Protein AF-A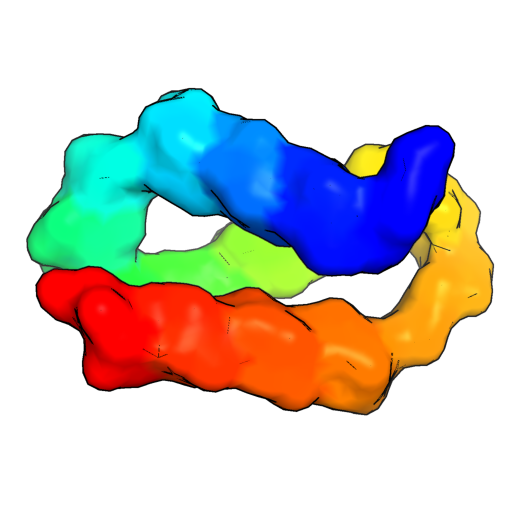0A2D7TAJ0-F1 (afdb_monomer_lite)

Secondary structure (DSSP, 8-state):
--HHHHHHHHHHHTHHHHHHHGGGGHHHHHHHHHHHTTT-S-HHHHHHHHHHHHH--

Radius of gyration: 10.22 Å; chains: 1; bounding box: 23×26×18 Å

Foldseek 3Di:
DDLLVLLVVLCVVCVVVCVVQQVPCLVVSLVVSCVVVPVPDDSVVNSVNNNVVSVVD

Sequence (57 aa):
GSIEEVIDRILEERADFVAERGMGAMGPLMGIVIKELGGGADGKIIRKLLSKRLKGK

pLDDT: mean 92.47, std 7.25, range [61.94, 97.56]

Structure (mmCIF, N/CA/C/O backbone):
data_AF-A0A2D7TAJ0-F1
#
_entry.id   AF-A0A2D7TAJ0-F1
#
loop_
_atom_site.group_PDB
_atom_site.id
_atom_site.type_symbol
_atom_site.label_atom_id
_atom_site.label_alt_id
_atom_site.label_comp_id
_atom_site.label_asym_id
_atom_site.label_entity_id
_atom_site.label_seq_id
_atom_site.pdbx_PDB_ins_code
_atom_site.Cartn_x
_atom_site.Cartn_y
_atom_site.Cartn_z
_atom_site.occupancy
_atom_site.B_iso_or_equiv
_atom_site.auth_seq_id
_atom_site.auth_comp_id
_atom_site.auth_asym_id
_atom_site.auth_atom_id
_atom_site.pdbx_PDB_model_num
ATOM 1 N N . GLY A 1 1 ? -1.281 14.334 -6.175 1.00 67.56 1 GLY A N 1
ATOM 2 C CA . GLY A 1 1 ? -2.121 13.710 -5.146 1.00 67.56 1 GLY A CA 1
ATOM 3 C C . GLY A 1 1 ? -1.257 13.273 -3.993 1.00 67.56 1 GLY A C 1
ATOM 4 O O . GLY A 1 1 ? -0.073 13.022 -4.204 1.00 67.56 1 GLY A O 1
ATOM 5 N N . SER A 1 2 ? -1.818 13.234 -2.791 1.00 90.06 2 SER A N 1
ATOM 6 C CA . SER A 1 2 ? -1.142 12.687 -1.608 1.00 90.06 2 SER A CA 1
ATOM 7 C C . SER A 1 2 ? -0.884 11.177 -1.752 1.00 90.06 2 SER A C 1
ATOM 9 O O . SER A 1 2 ? -1.473 10.507 -2.603 1.00 90.06 2 SER A O 1
ATOM 11 N N . ILE A 1 3 ? 0.009 10.623 -0.922 1.00 92.06 3 ILE A N 1
ATOM 12 C CA . ILE A 1 3 ? 0.252 9.169 -0.876 1.00 92.06 3 ILE A CA 1
ATOM 13 C C . ILE A 1 3 ? -1.052 8.445 -0.512 1.00 92.06 3 ILE A C 1
ATOM 15 O O . ILE A 1 3 ? -1.366 7.401 -1.079 1.00 92.06 3 ILE A O 1
ATOM 19 N N . GLU A 1 4 ? -1.825 9.019 0.408 1.00 94.56 4 GLU A N 1
ATOM 20 C CA . GLU A 1 4 ? -3.141 8.545 0.813 1.00 94.56 4 GLU A CA 1
ATOM 21 C C . GLU A 1 4 ? -4.120 8.445 -0.359 1.00 94.56 4 GLU A C 1
ATOM 23 O O . GLU A 1 4 ? -4.670 7.368 -0.564 1.00 94.56 4 GLU A O 1
ATOM 28 N N . GLU A 1 5 ? -4.284 9.510 -1.150 1.00 95.56 5 GLU A N 1
ATOM 29 C CA . GLU A 1 5 ? -5.193 9.525 -2.309 1.00 95.56 5 GLU A CA 1
ATOM 30 C C . GLU A 1 5 ? -4.840 8.450 -3.339 1.00 95.56 5 GLU A C 1
ATOM 32 O O . GLU A 1 5 ? -5.721 7.789 -3.885 1.00 95.56 5 GLU A O 1
ATOM 37 N N . VAL A 1 6 ? -3.544 8.264 -3.607 1.00 95.19 6 VAL A N 1
ATOM 38 C CA . VAL A 1 6 ? -3.081 7.230 -4.540 1.00 95.19 6 VAL A CA 1
ATOM 39 C C . VAL A 1 6 ? -3.409 5.840 -4.001 1.00 95.19 6 VAL A C 1
ATOM 41 O O . VAL A 1 6 ? -3.893 4.993 -4.749 1.00 95.19 6 VAL A O 1
ATOM 44 N N . ILE A 1 7 ? -3.190 5.602 -2.705 1.00 95.69 7 ILE A N 1
ATOM 45 C CA . ILE A 1 7 ? -3.526 4.321 -2.079 1.00 95.69 7 ILE A CA 1
ATOM 46 C C . ILE A 1 7 ? -5.039 4.076 -2.103 1.00 95.69 7 ILE A C 1
ATOM 48 O O . ILE A 1 7 ? -5.450 2.970 -2.444 1.00 95.69 7 ILE A O 1
ATOM 52 N N . ASP A 1 8 ? -5.855 5.070 -1.748 1.00 96.25 8 ASP A N 1
ATOM 53 C CA . ASP A 1 8 ? -7.315 4.934 -1.718 1.00 96.25 8 ASP A CA 1
ATOM 54 C C . ASP A 1 8 ? -7.863 4.593 -3.103 1.00 96.25 8 ASP A C 1
ATOM 56 O O . ASP A 1 8 ? -8.565 3.592 -3.250 1.00 96.25 8 ASP A O 1
ATOM 60 N N . ARG A 1 9 ? -7.422 5.321 -4.136 1.00 97.06 9 ARG A N 1
ATOM 61 C CA . ARG A 1 9 ? -7.782 5.031 -5.528 1.00 97.06 9 ARG A CA 1
ATOM 62 C C . ARG A 1 9 ? -7.398 3.607 -5.941 1.00 97.06 9 ARG A C 1
ATOM 64 O O . ARG A 1 9 ? -8.225 2.883 -6.482 1.00 97.06 9 ARG A O 1
ATOM 71 N N . ILE A 1 10 ? -6.168 3.172 -5.653 1.00 96.38 10 ILE A N 1
ATOM 72 C CA . ILE A 1 10 ? -5.705 1.817 -6.006 1.00 96.38 10 ILE A CA 1
ATOM 73 C C . ILE A 1 10 ? -6.529 0.737 -5.289 1.00 96.38 10 ILE A C 1
ATOM 75 O O . ILE A 1 10 ? -6.795 -0.318 -5.864 1.00 96.38 10 ILE A O 1
ATOM 79 N N . LEU A 1 11 ? -6.918 0.964 -4.031 1.00 96.31 11 LEU A N 1
ATOM 80 C CA . LEU A 1 11 ? -7.741 0.015 -3.278 1.00 96.31 11 LEU A CA 1
ATOM 81 C C . LEU A 1 11 ? -9.178 -0.053 -3.793 1.00 96.31 11 LEU A C 1
ATOM 83 O O . LEU A 1 11 ? -9.776 -1.124 -3.733 1.00 96.31 11 LEU A O 1
ATOM 87 N N . GLU A 1 12 ? -9.727 1.056 -4.283 1.00 96.94 12 GLU A N 1
ATOM 88 C CA . GLU A 1 12 ? -11.033 1.084 -4.947 1.00 96.94 12 GLU A CA 1
ATOM 89 C C . GLU A 1 12 ? -10.984 0.354 -6.293 1.00 96.94 12 GLU A C 1
ATOM 91 O O . GLU A 1 12 ? -11.776 -0.557 -6.524 1.00 96.94 12 GLU A O 1
ATOM 96 N N . GLU A 1 13 ? -9.993 0.654 -7.136 1.00 97.56 13 GLU A N 1
ATOM 97 C CA . GLU A 1 13 ? -9.783 -0.009 -8.433 1.00 97.56 13 GLU A CA 1
ATOM 98 C C . GLU A 1 13 ? -9.511 -1.518 -8.308 1.00 97.56 13 GLU A C 1
ATOM 100 O O . GLU A 1 13 ? -9.679 -2.270 -9.270 1.00 97.56 13 GLU A O 1
ATOM 105 N N . ARG A 1 14 ? -9.049 -1.975 -7.137 1.00 96.56 14 ARG A N 1
ATOM 106 C CA . ARG A 1 14 ? -8.701 -3.380 -6.864 1.00 96.56 14 ARG A CA 1
ATOM 107 C C . ARG A 1 14 ? -9.478 -3.979 -5.699 1.00 96.56 14 ARG A C 1
ATOM 109 O O . ARG A 1 14 ? -8.972 -4.891 -5.042 1.00 96.56 14 ARG A O 1
ATOM 116 N N . ALA A 1 15 ? -10.692 -3.495 -5.453 1.00 96.38 15 ALA A N 1
ATOM 117 C CA . ALA A 1 15 ? -11.515 -3.943 -4.335 1.00 96.38 15 ALA A CA 1
ATOM 118 C C . ALA A 1 15 ? -11.710 -5.470 -4.317 1.00 96.38 15 ALA A C 1
ATOM 120 O O . ALA A 1 15 ? -11.487 -6.086 -3.277 1.00 96.38 15 ALA A O 1
ATOM 121 N N . ASP A 1 16 ? -12.008 -6.090 -5.463 1.00 97.19 16 ASP A N 1
ATOM 122 C CA . ASP A 1 16 ? -12.208 -7.546 -5.562 1.00 97.19 16 ASP A CA 1
ATOM 123 C C . ASP A 1 16 ? -10.934 -8.331 -5.221 1.00 97.19 16 ASP A C 1
ATOM 125 O O . ASP A 1 16 ? -10.962 -9.299 -4.462 1.00 97.19 16 ASP A O 1
ATOM 129 N N . PHE A 1 17 ? -9.783 -7.864 -5.711 1.00 96.56 17 PHE A N 1
ATOM 130 C CA . PHE A 1 17 ? -8.486 -8.466 -5.402 1.00 96.56 17 PHE A CA 1
ATOM 131 C C . PHE A 1 17 ? -8.156 -8.372 -3.906 1.00 96.56 17 PHE A C 1
ATOM 133 O O . PHE A 1 17 ? -7.619 -9.312 -3.319 1.00 96.56 17 PHE A O 1
ATOM 140 N N . VAL A 1 18 ? -8.476 -7.237 -3.278 1.00 96.44 18 VAL A N 1
ATOM 141 C CA . VAL A 1 18 ? -8.320 -7.046 -1.831 1.00 96.44 18 VAL A CA 1
ATOM 142 C C . VAL A 1 18 ? -9.277 -7.949 -1.058 1.00 96.44 18 VAL A C 1
ATOM 144 O O . VAL A 1 18 ? -8.847 -8.560 -0.084 1.00 96.44 18 VAL A O 1
ATOM 147 N N . ALA A 1 19 ? -10.530 -8.074 -1.496 1.00 95.44 19 ALA A N 1
ATOM 148 C CA . ALA A 1 19 ? -11.522 -8.938 -0.864 1.00 95.44 19 ALA A CA 1
ATOM 149 C C . ALA A 1 19 ? -11.105 -10.419 -0.907 1.00 95.44 19 ALA A C 1
ATOM 151 O O . ALA A 1 19 ? -11.251 -11.125 0.086 1.00 95.44 19 ALA A O 1
ATOM 152 N N . GLU A 1 20 ? -10.521 -10.876 -2.018 1.00 96.94 20 GLU A N 1
ATOM 153 C CA . GLU A 1 20 ? -10.040 -12.255 -2.172 1.00 96.94 20 GLU A CA 1
ATOM 154 C C . GLU A 1 20 ? -8.774 -12.535 -1.343 1.00 96.94 20 GLU A C 1
ATOM 156 O O . GLU A 1 20 ? -8.624 -13.601 -0.744 1.00 96.94 20 GLU A O 1
ATOM 161 N N . ARG A 1 21 ? -7.825 -11.590 -1.314 1.00 95.50 21 ARG A N 1
ATOM 162 C CA . ARG A 1 21 ? -6.471 -11.826 -0.776 1.00 95.50 21 ARG A CA 1
ATOM 163 C C . ARG A 1 21 ? -6.263 -11.307 0.642 1.00 95.50 21 ARG A C 1
ATOM 165 O O . ARG A 1 21 ? -5.293 -11.709 1.293 1.00 95.50 21 ARG A O 1
ATOM 172 N N . GLY A 1 22 ? -7.090 -10.370 1.100 1.00 94.19 22 GLY A N 1
ATOM 173 C CA . GLY A 1 22 ? -6.909 -9.634 2.348 1.00 94.19 22 GLY A CA 1
ATOM 174 C C . GLY A 1 22 ? -5.485 -9.088 2.488 1.00 94.19 22 GLY A C 1
ATOM 175 O O . GLY A 1 22 ? -4.945 -8.418 1.605 1.00 94.19 22 GLY A O 1
ATOM 176 N N . MET A 1 23 ? -4.814 -9.451 3.582 1.00 95.06 23 MET A N 1
ATOM 177 C CA . MET A 1 23 ? -3.421 -9.061 3.836 1.00 95.06 23 MET A CA 1
ATOM 178 C C . MET A 1 23 ? -2.417 -9.601 2.800 1.00 95.06 23 MET A C 1
ATOM 180 O O . MET A 1 23 ? -1.350 -9.008 2.626 1.00 95.06 23 MET A O 1
ATOM 184 N N . GLY A 1 24 ? -2.749 -10.674 2.074 1.00 96.31 24 GLY A N 1
ATOM 185 C CA . GLY A 1 24 ? -1.937 -11.206 0.975 1.00 96.31 24 GLY A CA 1
ATOM 186 C C . GLY A 1 24 ? -1.808 -10.250 -0.219 1.00 96.31 24 GLY A C 1
ATOM 187 O O . GLY A 1 24 ? -0.877 -10.386 -1.012 1.00 96.31 24 GLY A O 1
ATOM 188 N N . ALA A 1 25 ? -2.680 -9.240 -0.325 1.00 96.94 25 ALA A N 1
ATOM 189 C CA . ALA A 1 25 ? -2.604 -8.198 -1.349 1.00 96.94 25 ALA A CA 1
ATOM 190 C C . ALA A 1 25 ? -1.432 -7.217 -1.138 1.00 96.94 25 ALA A C 1
ATOM 192 O O . ALA A 1 25 ? -1.058 -6.500 -2.064 1.00 96.94 25 ALA A O 1
ATOM 193 N N . MET A 1 26 ? -0.825 -7.192 0.057 1.00 96.12 26 MET A N 1
ATOM 194 C CA . MET A 1 26 ? 0.191 -6.210 0.459 1.00 96.12 26 MET A CA 1
ATOM 195 C C . MET A 1 26 ? 1.349 -6.078 -0.536 1.00 96.12 26 MET A C 1
ATOM 197 O O . MET A 1 26 ? 1.652 -4.976 -0.984 1.00 96.12 26 MET A O 1
ATOM 201 N N . GLY A 1 27 ? 2.016 -7.186 -0.870 1.00 95.62 27 GLY A N 1
ATOM 202 C CA . GLY A 1 27 ? 3.191 -7.171 -1.748 1.00 95.62 27 GLY A CA 1
ATOM 203 C C . GLY A 1 27 ? 2.873 -6.641 -3.152 1.00 95.62 27 GLY A C 1
ATOM 204 O O . GLY A 1 27 ? 3.498 -5.670 -3.582 1.00 95.62 27 GLY A O 1
ATOM 205 N N . PRO A 1 28 ? 1.876 -7.217 -3.849 1.00 96.81 28 PRO A N 1
ATOM 206 C CA . PRO A 1 28 ? 1.434 -6.720 -5.150 1.00 96.81 28 PRO A CA 1
ATOM 207 C C . PRO A 1 28 ? 1.014 -5.243 -5.136 1.00 96.81 28 PRO A C 1
ATOM 209 O O . PRO A 1 28 ? 1.442 -4.475 -5.999 1.00 96.81 28 PRO A O 1
ATOM 212 N 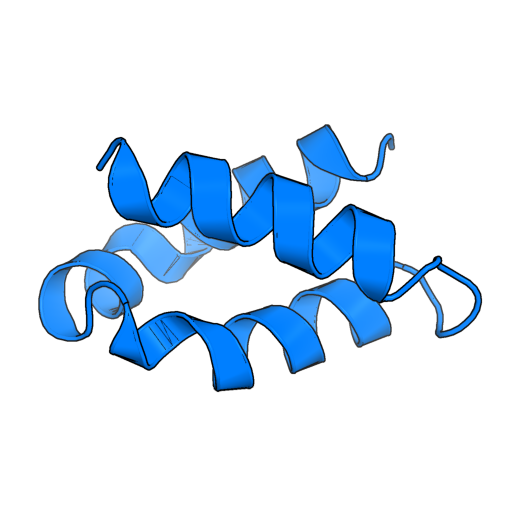N . LEU A 1 29 ? 0.234 -4.815 -4.137 1.00 96.81 29 LEU A N 1
ATOM 213 C CA . LEU A 1 29 ? -0.235 -3.429 -4.039 1.00 96.81 29 LEU A CA 1
ATOM 214 C C . LEU A 1 29 ? 0.897 -2.441 -3.733 1.00 96.81 29 LEU A C 1
ATOM 216 O O . LEU A 1 29 ? 0.912 -1.356 -4.308 1.00 96.81 29 LEU A O 1
ATOM 220 N N . MET A 1 30 ? 1.881 -2.815 -2.909 1.00 95.19 30 MET A N 1
ATOM 221 C CA . MET A 1 30 ? 3.090 -2.009 -2.692 1.00 95.19 30 MET A CA 1
ATOM 222 C C . MET A 1 30 ? 3.801 -1.695 -4.013 1.00 95.19 30 MET A C 1
ATOM 224 O O . MET A 1 30 ? 4.171 -0.547 -4.246 1.00 95.19 30 MET A O 1
ATOM 228 N N . GLY A 1 31 ? 3.967 -2.693 -4.890 1.00 94.25 31 GLY A N 1
ATOM 229 C CA . GLY A 1 31 ? 4.617 -2.502 -6.189 1.00 94.25 31 GLY A CA 1
ATOM 230 C C . GLY A 1 31 ? 3.871 -1.513 -7.088 1.00 94.25 31 GLY A C 1
ATOM 231 O O . GLY A 1 31 ? 4.493 -0.660 -7.720 1.00 94.25 31 GLY A O 1
ATOM 232 N N . ILE A 1 32 ? 2.537 -1.579 -7.095 1.00 95.06 32 ILE A N 1
ATOM 233 C CA . ILE A 1 32 ? 1.688 -0.653 -7.856 1.00 95.06 32 ILE A CA 1
ATOM 234 C C . ILE A 1 32 ? 1.803 0.768 -7.292 1.00 95.06 32 ILE A C 1
ATOM 236 O O . ILE A 1 32 ? 2.065 1.698 -8.049 1.00 95.06 32 ILE A O 1
ATOM 240 N N . VAL A 1 33 ? 1.675 0.937 -5.972 1.00 94.69 33 VAL A N 1
ATOM 241 C CA . VAL A 1 33 ? 1.745 2.259 -5.324 1.00 94.69 33 VAL A CA 1
ATOM 242 C C . VAL A 1 33 ? 3.113 2.915 -5.544 1.00 94.69 33 VAL A C 1
ATOM 244 O O . VAL A 1 33 ? 3.181 4.097 -5.868 1.00 94.69 33 VAL A O 1
ATOM 247 N N . ILE A 1 34 ? 4.212 2.161 -5.415 1.00 92.12 34 ILE A N 1
ATOM 248 C CA . ILE A 1 34 ? 5.570 2.678 -5.657 1.00 92.12 34 ILE A CA 1
ATOM 249 C C . ILE A 1 34 ? 5.731 3.141 -7.109 1.00 92.12 34 ILE A C 1
ATOM 251 O O . ILE A 1 34 ? 6.336 4.187 -7.352 1.00 92.12 34 ILE A O 1
ATOM 255 N N . LYS A 1 35 ? 5.185 2.381 -8.067 1.00 92.12 35 LYS A N 1
ATOM 256 C CA . LYS A 1 35 ? 5.223 2.738 -9.488 1.00 92.12 35 LYS A CA 1
ATOM 257 C C . LYS A 1 35 ? 4.443 4.028 -9.763 1.00 92.12 35 LYS A C 1
ATOM 259 O O . LYS A 1 35 ? 4.975 4.913 -10.422 1.00 92.12 35 LYS A O 1
ATOM 264 N N . GLU A 1 36 ? 3.233 4.151 -9.222 1.00 92.31 36 GLU A N 1
ATOM 265 C CA . GLU A 1 36 ? 2.376 5.339 -9.374 1.00 92.31 36 GLU A CA 1
ATOM 266 C C . GLU A 1 36 ? 2.991 6.600 -8.752 1.00 92.31 36 GLU A C 1
ATOM 268 O O . GLU A 1 36 ? 2.853 7.696 -9.288 1.00 92.31 36 GLU A O 1
ATOM 273 N N . LEU A 1 37 ? 3.716 6.455 -7.639 1.00 91.06 37 LEU A N 1
ATOM 274 C CA . LEU A 1 37 ? 4.395 7.563 -6.959 1.00 91.06 37 LEU A CA 1
ATOM 275 C C . LEU A 1 37 ? 5.796 7.871 -7.524 1.00 91.06 37 LEU A C 1
ATOM 277 O O . LEU A 1 37 ? 6.501 8.721 -6.981 1.00 91.06 37 LEU A O 1
ATOM 281 N N . GLY A 1 38 ? 6.223 7.189 -8.592 1.00 85.81 38 GLY A N 1
ATOM 282 C CA . GLY A 1 38 ? 7.481 7.478 -9.287 1.00 85.81 38 GLY A CA 1
ATOM 283 C C . GLY A 1 38 ? 8.750 7.014 -8.563 1.00 85.81 38 GLY A C 1
ATOM 284 O O . GLY A 1 38 ? 9.813 7.592 -8.767 1.00 85.81 38 GLY A O 1
ATOM 285 N N . GLY A 1 39 ? 8.672 5.995 -7.700 1.00 76.81 39 GLY A N 1
ATOM 286 C CA . GLY A 1 39 ? 9.845 5.339 -7.097 1.00 76.81 39 GLY A CA 1
ATOM 287 C C . GLY A 1 39 ? 10.592 6.119 -6.002 1.00 76.81 39 GLY A C 1
ATOM 288 O O . GLY A 1 39 ? 11.361 5.512 -5.262 1.00 76.81 39 GLY A O 1
ATOM 289 N N . GLY A 1 40 ? 10.355 7.426 -5.851 1.00 75.94 40 GLY A N 1
ATOM 290 C CA . GLY A 1 40 ? 10.986 8.272 -4.824 1.00 75.94 40 GLY A CA 1
ATOM 291 C C . GLY A 1 40 ? 10.251 8.327 -3.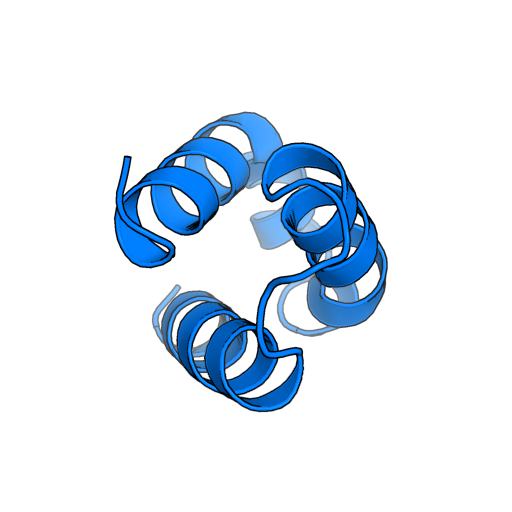480 1.00 75.94 40 GLY A C 1
ATOM 292 O O . GLY A 1 40 ? 10.742 8.934 -2.530 1.00 75.94 40 GLY A O 1
ATOM 293 N N . ALA A 1 41 ? 9.064 7.727 -3.384 1.00 80.62 41 ALA A N 1
ATOM 294 C CA . ALA A 1 41 ? 8.255 7.767 -2.173 1.00 80.62 41 ALA A CA 1
ATOM 295 C C . ALA A 1 41 ? 8.787 6.819 -1.083 1.00 80.62 41 ALA A C 1
ATOM 297 O O . ALA A 1 41 ? 9.212 5.696 -1.360 1.00 80.62 41 ALA A O 1
ATOM 298 N N . ASP A 1 42 ? 8.724 7.259 0.179 1.00 89.50 42 ASP A N 1
ATOM 299 C CA . ASP A 1 42 ? 9.186 6.467 1.322 1.00 89.50 42 ASP A CA 1
ATOM 300 C C . ASP A 1 42 ? 8.337 5.194 1.482 1.00 89.50 42 ASP A C 1
ATOM 302 O O . ASP A 1 42 ? 7.191 5.216 1.949 1.00 89.50 42 ASP A O 1
ATOM 306 N N . GLY A 1 43 ? 8.933 4.053 1.131 1.00 89.88 43 GLY A N 1
ATOM 307 C CA . GLY A 1 43 ? 8.302 2.739 1.228 1.00 89.88 43 GLY A CA 1
ATOM 308 C C . GLY A 1 43 ? 7.824 2.382 2.640 1.00 89.88 43 GLY A C 1
ATOM 309 O O . GLY A 1 43 ? 6.866 1.618 2.778 1.00 89.88 43 GLY A O 1
ATOM 310 N N . LYS A 1 44 ? 8.418 2.949 3.701 1.00 92.75 44 LYS A N 1
ATOM 311 C CA . LYS A 1 44 ? 7.938 2.757 5.080 1.00 92.75 44 LYS A CA 1
ATOM 312 C C . LYS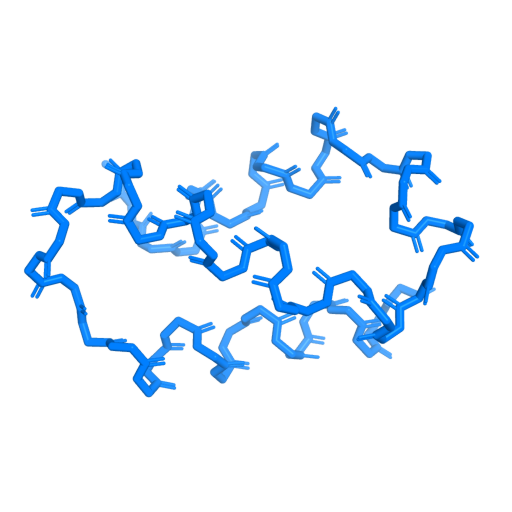 A 1 44 ? 6.601 3.458 5.297 1.00 92.75 44 LYS A C 1
ATOM 314 O O . LYS A 1 44 ? 5.708 2.867 5.910 1.00 92.75 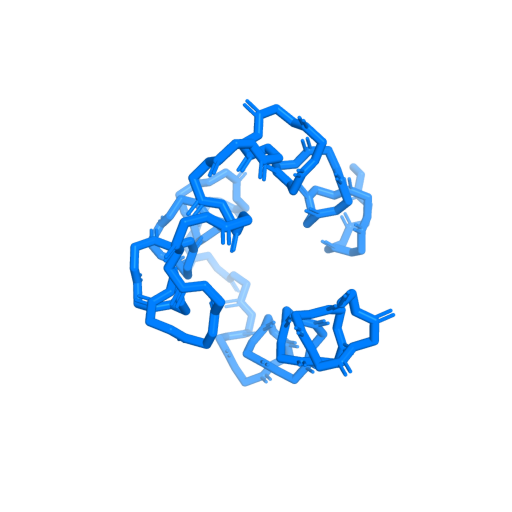44 LYS A O 1
ATOM 319 N N . ILE A 1 45 ? 6.451 4.681 4.782 1.00 94.12 45 ILE A N 1
ATOM 320 C CA . ILE A 1 45 ? 5.196 5.443 4.856 1.00 94.12 45 ILE A CA 1
ATOM 321 C C . ILE A 1 45 ? 4.112 4.721 4.056 1.00 94.12 45 ILE A C 1
ATOM 323 O O . ILE A 1 45 ? 3.037 4.457 4.599 1.00 94.12 45 ILE A O 1
ATOM 327 N N . ILE A 1 46 ? 4.420 4.302 2.824 1.00 94.69 46 ILE A N 1
ATOM 328 C CA . ILE A 1 46 ? 3.480 3.553 1.977 1.00 94.69 46 ILE A CA 1
ATOM 329 C C . ILE A 1 46 ? 3.021 2.279 2.688 1.00 94.69 46 ILE A C 1
ATOM 331 O O . ILE A 1 46 ? 1.821 2.058 2.847 1.00 94.69 46 ILE A O 1
ATOM 335 N N . ARG A 1 47 ? 3.959 1.469 3.196 1.00 95.19 47 ARG A N 1
ATOM 336 C CA . ARG A 1 47 ? 3.638 0.222 3.904 1.00 95.19 47 ARG A CA 1
ATOM 337 C C . ARG A 1 47 ? 2.742 0.468 5.115 1.00 95.19 47 ARG A C 1
ATOM 339 O O . ARG A 1 47 ? 1.805 -0.297 5.348 1.00 95.19 47 ARG A O 1
ATOM 346 N N . LYS A 1 48 ? 3.015 1.521 5.893 1.00 96.25 48 LYS A N 1
ATOM 347 C CA . LYS A 1 48 ? 2.211 1.890 7.068 1.00 96.25 48 LYS A CA 1
ATOM 348 C C . LYS A 1 48 ? 0.780 2.252 6.666 1.00 96.25 48 LYS A C 1
ATOM 350 O O . LYS A 1 48 ? -0.164 1.727 7.256 1.00 96.25 48 LYS A O 1
ATOM 355 N N . LEU A 1 49 ? 0.620 3.122 5.671 1.00 96.06 49 LEU A N 1
ATOM 356 C CA . LEU A 1 49 ? -0.684 3.601 5.207 1.00 96.06 49 LEU A CA 1
ATOM 357 C C . LEU A 1 49 ? -1.503 2.494 4.5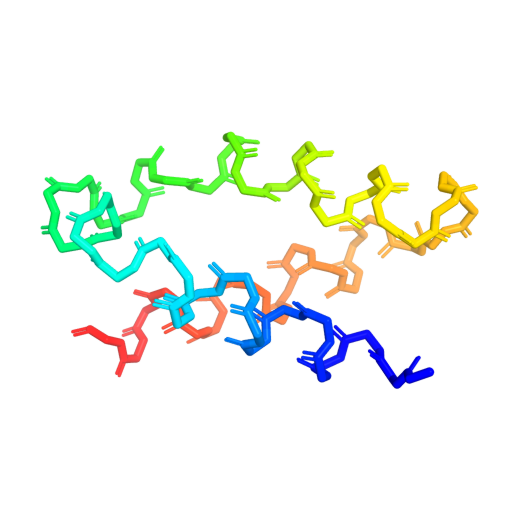35 1.00 96.06 49 LEU A C 1
ATOM 359 O O . LEU A 1 49 ? -2.684 2.336 4.849 1.00 96.06 49 LEU A O 1
ATOM 363 N N . LEU A 1 50 ? -0.874 1.705 3.665 1.00 96.12 50 LEU A N 1
ATOM 364 C CA . LEU A 1 50 ? -1.507 0.591 2.965 1.00 96.12 50 LEU A CA 1
ATOM 365 C C . LEU A 1 50 ? -1.922 -0.515 3.945 1.00 96.12 50 LEU A C 1
ATOM 367 O O . LEU A 1 50 ? -3.053 -0.989 3.896 1.00 96.12 50 LEU A O 1
ATOM 371 N N . SER A 1 51 ? -1.062 -0.872 4.909 1.00 96.00 51 SER A N 1
ATOM 372 C CA . SER A 1 51 ? -1.414 -1.865 5.934 1.00 96.00 51 SER A CA 1
ATOM 373 C C . SER A 1 51 ? -2.563 -1.414 6.817 1.00 96.00 51 SER A C 1
ATOM 375 O O . SER A 1 51 ? -3.375 -2.253 7.197 1.00 96.00 51 SER A O 1
ATOM 377 N N . LYS A 1 52 ? -2.630 -0.126 7.167 1.00 96.00 52 LYS A N 1
ATOM 378 C CA . LYS A 1 52 ? -3.734 0.406 7.971 1.00 96.00 52 LYS A CA 1
ATOM 379 C C . LYS A 1 52 ? -5.072 0.226 7.251 1.00 96.00 52 LYS A C 1
ATOM 381 O O . LYS A 1 52 ? -6.035 -0.188 7.881 1.00 96.00 52 LYS A O 1
ATOM 386 N N . ARG A 1 53 ? -5.111 0.494 5.944 1.00 94.56 53 ARG A N 1
ATOM 387 C CA . ARG A 1 53 ? -6.321 0.359 5.124 1.00 94.56 53 ARG A CA 1
ATOM 388 C C . ARG A 1 53 ? -6.728 -1.095 4.917 1.00 94.56 53 ARG A C 1
ATOM 390 O O . ARG A 1 53 ? -7.889 -1.412 5.112 1.00 94.56 53 ARG A O 1
ATOM 397 N N . LEU A 1 54 ? -5.772 -1.979 4.624 1.00 93.88 54 LEU A N 1
ATOM 398 C CA . LEU A 1 54 ? -6.045 -3.412 4.454 1.00 93.88 54 LEU A CA 1
ATOM 399 C C . LEU A 1 54 ? -6.520 -4.105 5.740 1.00 93.88 54 LEU A C 1
ATOM 401 O O . LEU A 1 54 ? -7.229 -5.092 5.651 1.00 93.88 54 LEU A O 1
ATOM 405 N N . LYS A 1 55 ? -6.131 -3.616 6.925 1.00 90.88 55 LYS A N 1
ATOM 406 C CA . LYS A 1 55 ? -6.617 -4.143 8.216 1.00 90.88 55 LYS A CA 1
ATOM 407 C C . LYS A 1 55 ? -7.996 -3.615 8.619 1.00 90.88 55 LYS A C 1
ATOM 409 O O . LYS A 1 55 ? -8.607 -4.179 9.517 1.00 90.88 55 LYS A O 1
ATOM 414 N N . GLY A 1 56 ? -8.403 -2.474 8.063 1.00 77.19 56 GLY A N 1
ATOM 415 C CA . GLY A 1 56 ? -9.683 -1.824 8.355 1.00 77.19 56 GLY A CA 1
ATOM 416 C C . GLY A 1 56 ? -10.781 -2.142 7.339 1.00 77.19 56 GLY A C 1
ATOM 417 O O . GLY A 1 56 ? -11.864 -1.575 7.451 1.00 77.19 56 GLY A O 1
ATOM 418 N N . LYS A 1 57 ? -10.484 -2.988 6.350 1.00 61.94 57 LYS A N 1
ATOM 419 C CA . LYS A 1 57 ? -11.434 -3.586 5.411 1.00 61.94 57 LYS A CA 1
ATOM 420 C C . LYS A 1 57 ? -11.652 -5.038 5.811 1.00 61.94 57 LYS A C 1
ATOM 422 O O . LYS A 1 57 ? -12.795 -5.501 5.633 1.00 61.94 57 LYS A O 1
#